Protein AF-A0A5J4YGW3-F1 (afdb_monomer_lite)

Secondary structure (DSSP, 8-state):
--------HHHHHHHHHHHHHHHHHHHHHHTTHHHHHHHHHHHHHHHHH-TT-----SHHHHHHHHHHHHHHHHHHHHSHHHHHHHHHHHHHHHTTSTTTHHHHHHHHHHHHHHHHHHHHHH--HHHHHHHTTSSPPPPPP-

Radius of gyration: 22.14 Å; chains: 1; bounding box: 62×32×59 Å

Sequence (142 aa):
MGEGFLIGSGEVQDMIKVITNNLCSRFAAEQQQEVMAMVDESARMMAAANPGLQAIESDEDKCDTCKLIVTQVATMLRNPETQKEILVYAHEACHVFPGFEDQCEMYVNMYGPLVMGIIQQYLQPDAMCGRLGFCPLPPALP

Foldseek 3Di:
DDDDDDDDPVNVVVVVVVVVVVVVVCCVVPVCPVVVVVVVVVVVVVCVVDVPDDDQPDLVSLLVVQLVVLVVVLVLLPDPVSLVVVLVVQLVVLVVDPPCNVVSNVCSVPCSVVVSVVSSVCSDSQCVCCVVVSHPHPPDDD

Structure (mmCIF, N/CA/C/O backbone):
data_AF-A0A5J4YGW3-F1
#
_entry.id   AF-A0A5J4YGW3-F1
#
loop_
_atom_site.group_PDB
_atom_site.id
_atom_site.type_symbol
_atom_site.label_atom_id
_atom_site.label_alt_id
_atom_site.label_comp_id
_atom_site.label_asym_id
_atom_site.label_entity_id
_atom_site.label_seq_id
_atom_site.pdbx_PDB_ins_code
_atom_site.Cartn_x
_atom_site.Cartn_y
_atom_site.Cartn_z
_atom_site.occupancy
_atom_site.B_iso_or_equiv
_atom_site.auth_seq_id
_atom_site.auth_comp_id
_atom_site.auth_asym_id
_atom_site.auth_atom_id
_atom_site.pdbx_PDB_model_num
ATOM 1 N N . MET A 1 1 ? -47.635 -20.216 -37.138 1.00 35.91 1 MET A N 1
ATOM 2 C CA . MET A 1 1 ? -46.551 -20.956 -36.461 1.00 35.91 1 MET A CA 1
ATOM 3 C C . MET A 1 1 ? -45.539 -19.924 -36.010 1.00 35.91 1 MET A C 1
ATOM 5 O O . MET A 1 1 ? -44.974 -19.251 -36.859 1.00 35.91 1 MET A O 1
ATOM 9 N N . GLY A 1 2 ? -45.424 -19.708 -34.706 1.00 37.59 2 GLY A N 1
ATOM 10 C CA . GLY A 1 2 ? -44.591 -18.661 -34.121 1.00 37.59 2 GLY A CA 1
ATOM 11 C C . GLY A 1 2 ? -44.958 -18.506 -32.654 1.00 37.59 2 GLY A C 1
ATOM 12 O O . GLY A 1 2 ? -45.661 -17.570 -32.294 1.00 37.59 2 GLY A O 1
ATOM 13 N N . GLU A 1 3 ? -44.576 -19.482 -31.835 1.00 40.78 3 GLU A N 1
ATOM 14 C CA . GLU A 1 3 ? -44.727 -19.393 -30.386 1.00 40.78 3 GLU A CA 1
ATOM 15 C C . GLU A 1 3 ? -43.522 -18.624 -29.840 1.00 40.78 3 GLU A C 1
ATOM 17 O O . GLU A 1 3 ? -42.397 -19.120 -29.827 1.00 40.78 3 GLU A O 1
ATOM 22 N N . GLY A 1 4 ? -43.752 -17.364 -29.468 1.00 42.59 4 GLY A N 1
ATOM 23 C CA . GLY A 1 4 ? -42.807 -16.580 -28.685 1.00 42.59 4 GLY A CA 1
ATOM 24 C C . GLY A 1 4 ? -42.807 -17.097 -27.251 1.00 42.59 4 GLY A C 1
ATOM 25 O O . GLY A 1 4 ? -43.816 -17.005 -26.557 1.00 42.59 4 GLY A O 1
ATOM 26 N N . PHE A 1 5 ? -41.682 -17.662 -26.824 1.00 40.69 5 PHE A N 1
ATOM 27 C CA . PHE A 1 5 ? -41.466 -18.113 -25.455 1.00 40.69 5 PHE A CA 1
ATOM 28 C C . PHE A 1 5 ? -41.332 -16.888 -24.536 1.00 40.69 5 PHE A C 1
ATOM 30 O O . PHE A 1 5 ? -40.335 -16.166 -24.582 1.00 40.69 5 PHE A O 1
ATOM 37 N N . LEU A 1 6 ? -42.368 -16.616 -23.739 1.00 43.66 6 LEU A N 1
ATOM 38 C CA . LEU A 1 6 ? -42.341 -15.606 -22.682 1.00 43.66 6 LEU A CA 1
ATOM 39 C C . LEU A 1 6 ? -41.625 -16.202 -21.463 1.00 43.66 6 LEU A C 1
ATOM 41 O O . LEU A 1 6 ? -42.236 -16.934 -20.691 1.00 43.66 6 LEU A O 1
ATOM 45 N N . ILE A 1 7 ? -40.334 -15.895 -21.307 1.00 50.84 7 ILE A N 1
ATOM 46 C CA . ILE A 1 7 ? -39.554 -16.249 -20.111 1.00 50.84 7 ILE A CA 1
ATOM 47 C C . ILE A 1 7 ? -40.102 -15.432 -18.936 1.00 50.84 7 ILE A C 1
ATOM 49 O O . ILE A 1 7 ? -40.128 -14.198 -18.993 1.00 50.84 7 ILE A O 1
ATOM 53 N N . GLY A 1 8 ? -40.569 -16.102 -17.884 1.00 48.66 8 GLY A N 1
ATOM 54 C CA . GLY A 1 8 ? -41.111 -15.434 -16.704 1.00 48.66 8 GLY A CA 1
ATOM 55 C C . GLY A 1 8 ? -40.032 -14.628 -15.975 1.00 48.66 8 GLY A C 1
ATOM 56 O O . GLY A 1 8 ? -38.875 -15.035 -15.897 1.00 48.66 8 GLY A O 1
ATOM 57 N N . SER A 1 9 ? -40.400 -13.493 -15.374 1.00 51.97 9 SER A N 1
ATOM 58 C CA . SER A 1 9 ? -39.487 -12.663 -14.568 1.00 51.97 9 SER A CA 1
ATOM 59 C C . SER A 1 9 ? 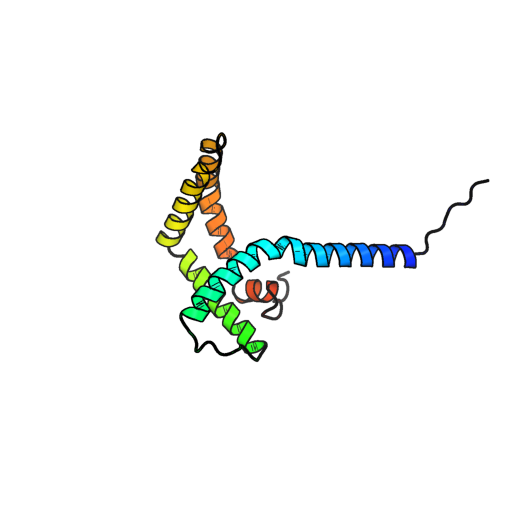-38.800 -13.435 -13.429 1.00 51.97 9 SER A C 1
ATOM 61 O O . SER A 1 9 ? -37.699 -13.064 -13.028 1.00 51.97 9 SER A O 1
ATOM 63 N N . GLY A 1 10 ? -39.404 -14.532 -12.952 1.00 58.62 10 GLY A N 1
ATOM 64 C CA . GLY A 1 10 ? -38.806 -15.459 -11.985 1.00 58.62 10 GLY A CA 1
ATOM 65 C C . GLY A 1 10 ? -37.624 -16.265 -12.539 1.00 58.62 10 GLY A C 1
ATOM 66 O O . GLY A 1 10 ? -36.605 -16.372 -11.868 1.00 58.62 10 GLY A O 1
ATOM 67 N N . GLU A 1 11 ? -37.698 -16.746 -13.783 1.00 53.84 11 GLU A N 1
ATOM 68 C CA . GLU A 1 11 ? -36.603 -17.500 -14.419 1.00 53.84 11 GLU A CA 1
ATOM 69 C C . GLU A 1 11 ? -35.400 -16.594 -14.714 1.00 53.84 11 GLU A C 1
ATOM 71 O O . GLU A 1 11 ? -34.249 -16.993 -14.534 1.00 53.84 11 GLU A O 1
ATOM 76 N N . VAL A 1 12 ? -35.656 -15.337 -15.095 1.00 60.56 12 VAL A N 1
ATOM 77 C CA . VAL A 1 12 ? -34.607 -14.319 -15.273 1.00 60.56 12 VAL A CA 1
ATOM 78 C C . VAL A 1 12 ? -33.946 -13.975 -13.932 1.00 60.56 12 VAL A C 1
ATOM 80 O O . VAL A 1 12 ? -32.724 -13.872 -13.862 1.00 60.56 12 VAL A O 1
ATOM 83 N N . GLN A 1 13 ? -34.724 -13.844 -12.852 1.00 56.84 13 GLN A N 1
ATOM 84 C CA . GLN A 1 13 ? -34.207 -13.592 -11.500 1.00 56.84 13 GLN A CA 1
ATOM 85 C C . GLN A 1 13 ? -33.358 -14.750 -10.969 1.00 56.84 13 GLN A C 1
ATOM 87 O O . GLN A 1 13 ? -32.324 -14.510 -10.348 1.00 56.84 13 GLN A O 1
ATOM 92 N N . ASP A 1 14 ? -33.755 -15.994 -11.217 1.00 73.12 14 ASP A N 1
ATOM 93 C CA . ASP A 1 14 ? -32.990 -17.156 -10.766 1.00 73.12 14 ASP A CA 1
ATOM 94 C C . ASP A 1 14 ? -31.714 -17.348 -11.587 1.00 73.12 14 ASP A C 1
ATOM 96 O O . ASP A 1 14 ? -30.668 -17.667 -11.025 1.00 73.12 14 ASP A O 1
ATOM 100 N N . MET A 1 15 ? -31.739 -17.027 -12.881 1.00 59.78 15 MET A N 1
ATOM 101 C CA . MET A 1 15 ? -30.528 -16.971 -13.698 1.00 59.78 15 MET A CA 1
ATOM 102 C C . MET A 1 15 ? -29.576 -15.868 -13.215 1.00 59.78 15 MET A C 1
ATOM 104 O O . MET A 1 15 ? -28.379 -16.115 -13.086 1.00 59.78 15 MET A O 1
ATOM 108 N N . ILE A 1 16 ? -30.099 -14.688 -12.856 1.00 71.62 16 ILE A N 1
ATOM 109 C CA . ILE A 1 16 ? -29.316 -13.611 -12.232 1.00 71.62 16 ILE A CA 1
ATOM 110 C C . ILE A 1 16 ? -28.714 -14.089 -10.909 1.00 71.62 16 ILE A C 1
ATOM 112 O O . ILE A 1 16 ? -27.519 -13.922 -10.719 1.00 71.62 16 ILE A O 1
ATOM 116 N N . LYS A 1 17 ? -29.475 -14.750 -10.027 1.00 67.56 17 LYS A N 1
ATOM 117 C CA . LYS A 1 17 ? -28.939 -15.310 -8.772 1.00 67.56 17 LYS A CA 1
ATOM 118 C C . LYS A 1 17 ? -27.867 -16.363 -9.016 1.00 67.56 17 LYS A C 1
ATOM 120 O O . LYS A 1 17 ? -26.892 -16.394 -8.281 1.00 67.56 17 LYS A O 1
ATOM 125 N N . VAL A 1 18 ? -28.021 -17.219 -10.023 1.00 70.19 18 VAL A N 1
ATOM 126 C CA . VAL A 1 18 ? -27.019 -18.232 -10.387 1.00 70.19 18 VAL A CA 1
ATOM 127 C C . VAL A 1 18 ? -25.756 -17.575 -10.931 1.00 70.19 18 VAL A C 1
ATOM 129 O O . VAL A 1 18 ? -24.662 -18.006 -10.578 1.00 70.19 18 VAL A O 1
ATOM 132 N N . ILE A 1 19 ? -25.890 -16.526 -11.743 1.00 70.44 19 ILE A N 1
ATOM 133 C CA . ILE A 1 19 ? -24.772 -15.738 -12.267 1.00 70.44 19 ILE A CA 1
ATOM 134 C C . ILE A 1 19 ? -24.088 -14.979 -11.125 1.00 70.44 19 ILE A C 1
ATOM 136 O O . ILE A 1 19 ? -22.875 -15.069 -11.000 1.00 70.44 19 ILE A O 1
ATOM 140 N N . THR A 1 20 ? -24.836 -14.311 -10.245 1.00 71.56 20 THR A N 1
ATOM 141 C CA . THR A 1 20 ? -24.312 -13.597 -9.073 1.00 71.56 20 THR A CA 1
ATOM 142 C C . THR A 1 20 ? -23.675 -14.553 -8.067 1.00 71.56 20 THR A C 1
ATOM 144 O O . THR A 1 20 ? -22.580 -14.265 -7.609 1.00 71.56 20 THR A O 1
ATOM 147 N N . ASN A 1 21 ? -24.280 -15.707 -7.765 1.00 69.75 21 ASN A N 1
ATOM 148 C CA . ASN A 1 21 ? -23.700 -16.706 -6.863 1.00 69.75 21 ASN A CA 1
ATOM 149 C C . ASN A 1 21 ? -22.453 -17.340 -7.467 1.00 69.75 21 ASN A C 1
ATOM 151 O O . ASN A 1 21 ? -21.454 -17.413 -6.768 1.00 69.75 21 ASN A O 1
ATOM 155 N N . ASN A 1 22 ? -22.475 -17.745 -8.745 1.00 66.06 22 ASN A N 1
ATOM 156 C CA . ASN A 1 22 ? -21.293 -18.313 -9.396 1.00 66.06 22 ASN A CA 1
ATOM 157 C C . ASN A 1 22 ? -20.181 -17.283 -9.552 1.00 66.06 22 ASN A C 1
ATOM 159 O O . ASN A 1 22 ? -19.032 -17.636 -9.329 1.00 66.06 22 ASN A O 1
ATOM 163 N N . LEU A 1 23 ? -20.489 -16.033 -9.913 1.00 61.72 23 LEU A N 1
ATOM 164 C CA . LEU A 1 23 ? -19.507 -14.949 -9.969 1.00 61.72 23 LEU A CA 1
ATOM 165 C C . LEU A 1 23 ? -19.000 -14.593 -8.577 1.00 61.72 23 LEU A C 1
ATOM 167 O O . LEU A 1 23 ? -17.823 -14.323 -8.461 1.00 61.72 23 LEU A O 1
ATOM 171 N N . CYS A 1 24 ? -19.822 -14.619 -7.527 1.00 59.25 24 CYS A N 1
ATOM 172 C CA . CYS A 1 24 ? -19.394 -14.324 -6.157 1.00 59.25 24 CYS A CA 1
ATOM 173 C C . CYS A 1 24 ? -18.552 -15.466 -5.574 1.00 59.25 24 CYS A C 1
ATOM 175 O O . CYS A 1 24 ? -17.512 -15.202 -4.984 1.00 59.25 24 CYS A O 1
ATOM 177 N N . SER A 1 25 ? -18.913 -16.729 -5.823 1.00 56.81 25 SER A N 1
ATOM 178 C CA . SER A 1 25 ? -18.089 -17.884 -5.453 1.00 56.81 25 SER A CA 1
ATOM 179 C C . SER A 1 25 ? -16.815 -17.975 -6.289 1.00 56.81 25 SER A C 1
ATOM 181 O O . SER A 1 25 ? -15.787 -18.387 -5.770 1.00 56.81 25 SER A O 1
ATOM 183 N N . ARG A 1 26 ? -16.855 -17.562 -7.564 1.00 54.84 26 ARG A N 1
ATOM 184 C CA . ARG A 1 26 ? -15.672 -17.462 -8.430 1.00 54.84 26 ARG A CA 1
ATOM 185 C C . ARG A 1 26 ? -14.798 -16.268 -8.078 1.00 54.84 26 ARG A C 1
ATOM 187 O O . ARG A 1 26 ? -13.604 -16.444 -8.011 1.00 54.84 26 ARG A O 1
ATOM 194 N N . PHE A 1 27 ? -15.341 -15.104 -7.731 1.00 47.41 27 PHE A N 1
ATOM 195 C CA . PHE A 1 27 ? -14.560 -13.985 -7.190 1.00 47.41 27 PHE A CA 1
ATOM 196 C C . PHE A 1 27 ? -13.956 -14.333 -5.821 1.00 47.41 27 PHE A C 1
ATOM 198 O O . PHE A 1 27 ? -12.798 -14.004 -5.581 1.00 47.41 27 PHE A O 1
ATOM 205 N N . ALA A 1 28 ? -14.690 -15.045 -4.956 1.00 51.88 28 ALA A N 1
ATOM 206 C CA . ALA A 1 28 ? -14.169 -15.570 -3.692 1.00 51.88 28 ALA A CA 1
ATOM 207 C C . ALA A 1 28 ? -13.087 -16.646 -3.904 1.00 51.88 28 ALA A C 1
ATOM 209 O O . ALA A 1 28 ? -12.134 -16.715 -3.136 1.00 51.88 28 ALA A O 1
ATOM 210 N N . ALA A 1 29 ? -13.193 -17.463 -4.956 1.00 53.66 29 ALA A N 1
ATOM 211 C CA . ALA A 1 29 ? -12.201 -18.488 -5.281 1.00 53.66 29 ALA A CA 1
ATOM 212 C C . ALA A 1 29 ? -10.993 -17.949 -6.078 1.00 53.66 29 ALA A C 1
ATOM 214 O O . ALA A 1 29 ? -9.869 -18.365 -5.832 1.00 53.66 29 ALA A O 1
ATOM 215 N N . GLU A 1 30 ? -11.181 -17.006 -7.003 1.00 49.34 30 GLU A N 1
ATOM 216 C CA . GLU A 1 30 ? -10.172 -16.586 -7.992 1.00 49.34 30 GLU A CA 1
ATOM 217 C C . GLU A 1 30 ? -9.405 -15.313 -7.601 1.00 49.34 30 GLU A C 1
ATOM 219 O O . GLU A 1 30 ? -8.306 -15.115 -8.105 1.00 49.34 30 GLU A O 1
ATOM 224 N N . GLN A 1 31 ? -9.899 -14.454 -6.698 1.00 48.59 31 GLN A N 1
ATOM 225 C CA . GLN A 1 31 ? -9.109 -13.306 -6.198 1.00 48.59 31 GLN A CA 1
ATOM 226 C C . GLN A 1 31 ? -8.402 -13.575 -4.862 1.00 48.59 31 GLN A C 1
ATOM 228 O O . GLN A 1 31 ? -7.553 -12.788 -4.451 1.00 48.59 31 GLN A O 1
ATOM 233 N N . GLN A 1 32 ? -8.711 -14.680 -4.178 1.00 43.38 32 GLN A N 1
ATOM 234 C CA . GLN A 1 32 ? -8.125 -14.978 -2.868 1.00 43.38 32 GLN A CA 1
ATOM 235 C C . GLN A 1 32 ? -7.142 -16.147 -2.878 1.00 43.38 32 GLN A C 1
ATOM 237 O O . GLN A 1 32 ? -6.343 -16.232 -1.956 1.00 43.38 32 GLN A O 1
ATOM 242 N N . GLN A 1 33 ? -7.131 -17.033 -3.877 1.00 46.75 33 GLN A N 1
ATOM 243 C CA . GLN A 1 33 ? -6.347 -18.268 -3.761 1.00 46.75 33 GLN A CA 1
ATOM 244 C C . GLN A 1 33 ? -4.822 -18.061 -3.827 1.00 46.75 33 GLN A C 1
ATOM 246 O O . GLN A 1 33 ? -4.104 -18.738 -3.098 1.00 46.75 33 GLN A O 1
ATOM 251 N N . GLU A 1 34 ? -4.315 -17.096 -4.599 1.00 41.69 34 GLU A N 1
ATOM 252 C CA . GLU A 1 34 ? -2.870 -16.796 -4.634 1.00 41.69 34 GLU A CA 1
ATOM 253 C C . GLU A 1 34 ? -2.433 -15.891 -3.470 1.00 41.69 34 GLU A C 1
ATOM 255 O O . GLU A 1 34 ? -1.417 -16.140 -2.822 1.00 41.69 34 GLU A O 1
ATOM 260 N N . VAL A 1 35 ? -3.244 -14.882 -3.135 1.00 50.31 35 VAL A N 1
ATOM 261 C CA . VAL A 1 35 ? -2.966 -13.950 -2.030 1.00 50.31 35 VAL A CA 1
ATOM 262 C C . VAL A 1 35 ? -3.086 -14.648 -0.674 1.00 50.31 35 VAL A C 1
ATOM 264 O O . VAL A 1 35 ? -2.199 -14.503 0.160 1.00 50.31 35 VAL A O 1
ATOM 267 N N . MET A 1 36 ? -4.130 -15.455 -0.450 1.00 53.34 36 MET A N 1
ATOM 268 C CA . MET A 1 36 ? -4.296 -16.203 0.803 1.00 53.34 36 MET A CA 1
ATOM 269 C C . MET A 1 36 ? -3.278 -17.330 0.935 1.00 53.34 36 MET A C 1
ATOM 271 O O . MET A 1 36 ? -2.876 -17.613 2.054 1.00 53.34 36 MET A O 1
ATOM 275 N N . ALA A 1 37 ? -2.804 -17.934 -0.161 1.00 59.84 37 ALA A N 1
ATOM 276 C CA . ALA A 1 37 ? -1.694 -18.887 -0.090 1.00 59.84 37 ALA A CA 1
ATOM 277 C C . ALA A 1 37 ? -0.395 -18.212 0.386 1.00 59.84 37 ALA A C 1
ATOM 279 O O . ALA A 1 37 ? 0.329 -18.767 1.212 1.00 59.84 37 ALA A O 1
ATOM 280 N N . MET A 1 38 ? -0.126 -16.985 -0.073 1.00 44.75 38 MET A N 1
ATOM 281 C CA . MET A 1 38 ? 1.033 -16.203 0.366 1.00 44.75 38 MET A CA 1
ATOM 282 C C . MET A 1 38 ? 0.871 -15.669 1.806 1.00 44.75 38 MET A C 1
ATOM 284 O O . MET A 1 38 ? 1.848 -15.578 2.555 1.00 44.75 38 MET A O 1
ATOM 288 N N . VAL A 1 39 ? -0.364 -15.365 2.226 1.00 55.31 39 VAL A N 1
ATOM 289 C CA . VAL A 1 39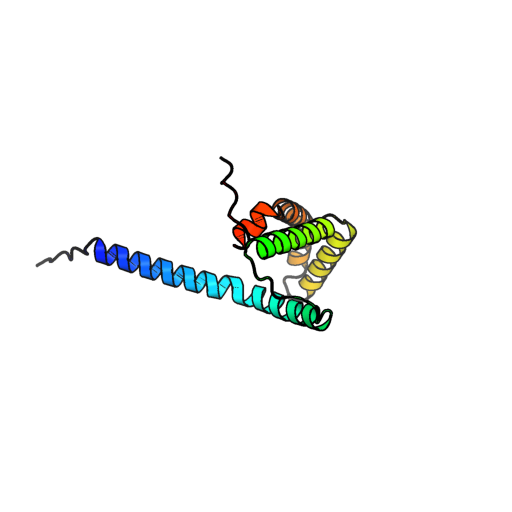 ? -0.698 -14.961 3.606 1.00 55.31 39 VAL A CA 1
ATOM 290 C C . VAL A 1 39 ? -0.691 -16.157 4.575 1.00 55.31 39 VAL A C 1
ATOM 292 O O . VAL A 1 39 ? -0.293 -15.991 5.721 1.00 55.31 39 VAL A O 1
ATOM 295 N N . ASP A 1 40 ? -1.049 -17.368 4.139 1.00 60.84 40 ASP A N 1
ATOM 296 C CA . ASP A 1 40 ? -1.001 -18.601 4.947 1.00 60.84 40 ASP A CA 1
ATOM 297 C C . ASP A 1 40 ? 0.446 -19.021 5.247 1.00 60.84 40 ASP A C 1
ATOM 299 O O . ASP A 1 40 ? 0.785 -19.325 6.391 1.00 60.84 40 ASP A O 1
ATOM 303 N N . GLU A 1 41 ? 1.340 -18.955 4.256 1.00 69.44 41 GLU A N 1
ATOM 304 C CA . GLU A 1 41 ? 2.757 -19.273 4.469 1.00 69.44 41 GLU A CA 1
ATOM 305 C C . GLU A 1 41 ? 3.444 -18.253 5.393 1.00 69.44 41 GLU A C 1
ATOM 307 O O . GLU A 1 41 ? 4.182 -18.622 6.310 1.00 69.44 41 GLU A O 1
ATOM 312 N N . SE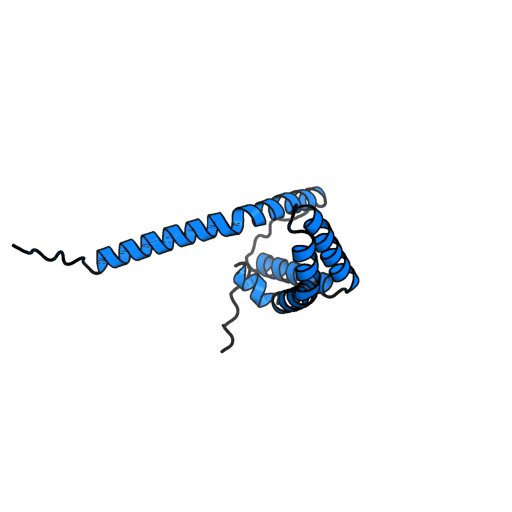R A 1 42 ? 3.140 -16.962 5.233 1.00 62.34 42 SER A N 1
ATOM 313 C CA . SER A 1 42 ? 3.630 -15.928 6.153 1.00 62.34 42 SER A CA 1
ATOM 314 C C . SER A 1 42 ? 3.002 -16.039 7.553 1.00 62.34 42 SER A C 1
ATOM 316 O O . SER A 1 42 ? 3.713 -15.879 8.548 1.00 62.34 42 SER A O 1
ATOM 318 N N . ALA A 1 43 ? 1.726 -16.418 7.671 1.00 66.50 43 ALA A N 1
ATOM 319 C CA . ALA A 1 43 ? 1.074 -16.689 8.955 1.00 66.50 43 ALA A CA 1
ATOM 320 C C . ALA A 1 43 ? 1.690 -17.893 9.685 1.00 66.50 43 ALA A C 1
ATOM 322 O O . ALA A 1 43 ? 1.866 -17.836 10.902 1.00 66.50 43 ALA A O 1
ATOM 323 N N . ARG A 1 44 ? 2.088 -18.957 8.972 1.00 76.62 44 ARG A N 1
ATOM 324 C CA . ARG A 1 44 ? 2.802 -20.108 9.561 1.00 76.62 44 ARG A CA 1
ATOM 325 C C . ARG A 1 44 ? 4.145 -19.710 10.157 1.00 76.62 44 ARG A C 1
ATOM 327 O O . ARG A 1 44 ? 4.466 -20.142 11.264 1.00 76.62 44 ARG A O 1
ATOM 334 N N . MET A 1 45 ? 4.903 -18.858 9.468 1.00 70.06 45 MET A N 1
ATOM 335 C CA . MET A 1 45 ? 6.161 -18.330 10.005 1.00 70.06 45 MET A CA 1
ATOM 336 C C . MET A 1 45 ? 5.926 -17.479 11.261 1.00 70.06 45 MET A C 1
ATOM 338 O O . MET A 1 45 ? 6.644 -17.629 12.250 1.00 70.06 45 MET A O 1
ATOM 342 N N . MET A 1 46 ? 4.890 -16.634 11.267 1.00 68.31 46 MET A N 1
ATOM 343 C CA . MET A 1 46 ? 4.535 -15.815 12.434 1.00 68.31 46 MET A CA 1
ATOM 344 C C . MET A 1 46 ? 4.035 -16.657 13.619 1.00 68.31 46 MET A C 1
ATOM 346 O O . MET A 1 46 ? 4.416 -16.397 14.760 1.00 68.31 46 MET A O 1
ATOM 350 N N . ALA A 1 47 ? 3.240 -17.698 13.364 1.00 66.00 47 ALA A N 1
ATOM 351 C CA . ALA A 1 47 ? 2.742 -18.616 14.388 1.00 66.00 47 ALA A CA 1
ATOM 352 C C . ALA A 1 47 ? 3.871 -19.446 15.019 1.00 66.00 47 ALA A C 1
ATOM 354 O O . ALA A 1 47 ? 3.882 -19.657 16.231 1.00 66.00 47 ALA A O 1
ATOM 355 N N . ALA A 1 48 ? 4.859 -19.867 14.223 1.00 68.81 48 ALA A N 1
ATOM 356 C CA . ALA A 1 48 ? 6.055 -20.537 14.732 1.00 68.81 48 ALA A CA 1
ATOM 357 C C . ALA A 1 48 ? 6.923 -19.605 15.598 1.00 68.81 48 ALA A C 1
ATOM 359 O O . ALA A 1 48 ? 7.556 -20.062 16.550 1.00 68.81 48 ALA A O 1
ATOM 360 N N . ALA A 1 49 ? 6.936 -18.303 15.292 1.00 72.44 49 ALA A N 1
ATOM 361 C CA . ALA A 1 49 ? 7.678 -17.303 16.055 1.00 72.44 49 ALA A CA 1
ATOM 362 C C . ALA A 1 49 ? 6.996 -16.915 17.381 1.00 72.44 49 ALA A C 1
ATOM 364 O O . ALA A 1 49 ? 7.688 -16.536 18.327 1.00 72.44 49 ALA A O 1
ATOM 365 N N . ASN A 1 50 ? 5.663 -17.011 17.473 1.00 61.75 50 ASN A N 1
ATOM 366 C CA . ASN A 1 50 ? 4.915 -16.686 18.688 1.00 61.75 50 ASN A CA 1
ATOM 367 C C . ASN A 1 50 ? 3.799 -17.710 18.990 1.00 61.75 50 ASN A C 1
ATOM 369 O O . ASN A 1 50 ? 2.642 -17.495 18.621 1.00 61.75 50 ASN A O 1
ATOM 373 N N . PRO A 1 51 ? 4.104 -18.785 19.740 1.00 66.25 51 PRO A N 1
ATOM 374 C CA . PRO A 1 51 ? 3.116 -19.789 20.141 1.00 66.25 51 PRO A CA 1
ATOM 375 C C . PRO A 1 51 ? 2.073 -19.272 21.152 1.00 66.25 51 PRO A C 1
ATOM 377 O O . PRO A 1 51 ? 1.154 -20.006 21.504 1.00 66.25 51 PRO A O 1
ATOM 380 N N . GLY A 1 52 ? 2.207 -18.030 21.636 1.00 59.31 52 GLY A N 1
ATOM 381 C CA . GLY A 1 52 ? 1.258 -17.371 22.535 1.00 59.31 52 GLY A CA 1
ATOM 382 C C . GLY A 1 52 ? 0.165 -16.564 21.831 1.00 59.31 52 GLY A C 1
ATOM 383 O O . GLY A 1 52 ? -0.564 -15.844 22.512 1.00 59.31 52 GLY A O 1
ATOM 384 N N . LEU A 1 53 ? 0.057 -16.634 20.497 1.00 58.66 53 LEU A N 1
ATOM 385 C CA . LEU A 1 53 ? -0.991 -15.938 19.750 1.00 58.66 53 LEU A CA 1
ATOM 386 C C . LEU A 1 53 ? -2.362 -16.522 20.132 1.00 58.66 53 LEU A C 1
ATOM 388 O O . LEU A 1 53 ? -2.721 -17.627 19.727 1.00 58.66 53 LEU A O 1
ATOM 392 N N . GLN A 1 54 ? -3.105 -15.803 20.971 1.00 61.75 54 GLN A N 1
ATOM 393 C CA . GLN A 1 54 ? -4.450 -16.201 21.372 1.00 61.75 54 GLN A CA 1
ATOM 394 C C . GLN A 1 54 ? -5.404 -16.057 20.183 1.00 61.75 54 GLN A C 1
ATOM 396 O O . GLN A 1 54 ? -5.239 -15.167 19.346 1.00 61.75 54 GLN A O 1
ATOM 401 N N . ALA A 1 55 ? -6.391 -16.951 20.099 1.00 61.03 55 ALA A N 1
ATOM 402 C CA . ALA A 1 55 ? -7.461 -16.814 19.124 1.00 61.03 55 ALA A CA 1
ATOM 403 C C . ALA A 1 55 ? -8.151 -15.463 19.341 1.00 61.03 55 ALA A C 1
ATOM 405 O O . ALA A 1 55 ? -8.442 -15.079 20.470 1.00 61.03 55 ALA A O 1
ATOM 406 N N . ILE A 1 56 ? -8.385 -14.730 18.258 1.00 62.44 56 ILE A N 1
ATOM 407 C CA . ILE A 1 56 ? -9.117 -13.471 18.320 1.00 62.44 56 ILE A CA 1
ATOM 408 C C . ILE A 1 56 ? -10.603 -13.828 18.440 1.00 62.44 56 ILE A C 1
ATOM 410 O O . ILE A 1 56 ? -11.236 -14.220 17.456 1.00 62.44 56 ILE A O 1
ATOM 414 N N . GLU A 1 57 ? -11.128 -13.793 19.663 1.00 65.94 57 GLU A N 1
ATOM 415 C CA . GLU A 1 57 ? -12.427 -14.389 19.999 1.00 65.94 57 GLU A CA 1
ATOM 416 C C . GLU A 1 57 ? -13.625 -13.466 19.715 1.00 65.94 57 GLU A C 1
ATOM 418 O O . GLU A 1 57 ? -14.720 -13.978 19.474 1.00 65.94 57 GLU A O 1
ATOM 423 N N . SER A 1 58 ? -13.442 -12.139 19.652 1.00 77.94 58 SER A N 1
ATOM 424 C CA . SER A 1 58 ? -14.519 -11.181 19.349 1.00 77.94 58 SER A CA 1
ATOM 425 C C . SER A 1 58 ? -14.311 -10.418 18.034 1.00 77.94 58 SER A C 1
ATOM 427 O O . SER A 1 58 ? -13.192 -10.262 17.545 1.00 77.94 58 SER A O 1
ATOM 429 N N . ASP A 1 59 ? -15.406 -9.937 17.437 1.00 74.19 59 ASP A N 1
ATOM 430 C CA . ASP A 1 59 ? -15.345 -9.119 16.217 1.00 74.19 59 ASP A CA 1
ATOM 431 C C . ASP A 1 59 ? -14.718 -7.736 16.472 1.00 74.19 59 ASP A C 1
ATOM 433 O O . ASP A 1 59 ? -14.085 -7.177 15.578 1.00 74.19 59 ASP A O 1
ATOM 437 N N . GLU A 1 60 ? -14.820 -7.217 17.699 1.00 79.06 60 GLU A N 1
ATOM 438 C CA . GLU A 1 60 ? -14.138 -5.990 18.130 1.00 79.06 60 GLU A CA 1
ATOM 439 C C . GLU A 1 60 ? -12.617 -6.201 18.160 1.00 79.06 60 GLU A C 1
ATOM 441 O O . GLU A 1 60 ? -11.877 -5.448 17.525 1.00 79.06 60 GLU A O 1
ATOM 446 N N . ASP A 1 61 ? -12.158 -7.313 18.743 1.00 86.12 61 ASP A N 1
ATOM 447 C CA . ASP A 1 61 ? -10.732 -7.655 18.787 1.00 86.12 61 ASP A CA 1
ATOM 448 C C . ASP A 1 61 ? -10.155 -7.903 17.380 1.00 86.12 61 ASP A C 1
ATOM 450 O O . ASP A 1 61 ? -9.002 -7.559 17.099 1.00 86.12 61 ASP A O 1
ATOM 454 N N . LYS A 1 62 ? -10.947 -8.470 16.455 1.00 86.88 62 LYS A N 1
ATOM 455 C CA . LYS A 1 62 ? -10.546 -8.659 15.043 1.00 86.88 62 LYS A CA 1
ATOM 456 C C . LYS A 1 62 ? -10.424 -7.332 14.314 1.00 86.88 62 LYS A C 1
ATOM 458 O O . LYS A 1 62 ? -9.472 -7.143 13.552 1.00 86.88 62 LYS A O 1
ATOM 463 N N . CYS A 1 63 ? -11.367 -6.426 14.547 1.00 91.94 63 CYS A N 1
ATOM 464 C CA . CYS A 1 63 ? -11.350 -5.096 13.964 1.00 91.94 63 CYS A CA 1
ATOM 465 C C . CYS A 1 63 ? -10.112 -4.316 14.422 1.00 91.94 63 CYS A C 1
ATOM 467 O O . CYS A 1 63 ? -9.350 -3.821 13.587 1.00 91.94 63 CYS A O 1
ATOM 469 N N . ASP A 1 64 ? -9.856 -4.276 15.727 1.00 93.62 64 ASP A N 1
ATOM 470 C CA . ASP A 1 64 ? -8.719 -3.552 16.297 1.00 93.62 64 ASP A CA 1
ATOM 471 C C . ASP A 1 64 ? -7.380 -4.157 15.877 1.00 93.62 64 ASP A C 1
ATOM 473 O O . ASP A 1 64 ? -6.463 -3.430 15.481 1.00 93.62 64 ASP A O 1
ATOM 477 N N . THR A 1 65 ? -7.284 -5.488 15.854 1.00 91.88 65 THR A N 1
ATOM 478 C CA . THR A 1 65 ? -6.089 -6.179 15.355 1.00 91.88 65 THR A CA 1
ATOM 479 C C . THR A 1 65 ? -5.838 -5.855 13.883 1.00 91.88 65 THR A C 1
ATOM 481 O O . THR A 1 65 ? -4.710 -5.527 13.508 1.00 91.88 65 THR A O 1
ATOM 484 N N . CYS A 1 66 ? -6.876 -5.876 13.040 1.00 94.06 66 CYS A N 1
ATOM 485 C CA . CYS A 1 66 ? -6.740 -5.474 11.643 1.00 94.06 66 CYS A CA 1
ATOM 486 C C . CYS A 1 66 ? -6.241 -4.028 11.528 1.00 94.06 66 CYS A C 1
ATOM 488 O O . CYS A 1 66 ? -5.288 -3.760 10.791 1.00 94.06 66 CYS A O 1
ATOM 490 N N . LYS A 1 67 ? -6.842 -3.092 12.275 1.00 95.19 67 LYS A N 1
ATOM 491 C CA . LYS A 1 67 ? -6.455 -1.674 12.231 1.00 95.19 67 LYS A CA 1
ATOM 492 C C . LYS A 1 67 ? -5.010 -1.469 12.658 1.00 95.19 67 LYS A C 1
ATOM 494 O O . LYS A 1 67 ? -4.306 -0.670 12.035 1.00 95.19 67 LYS A O 1
ATOM 499 N N . LEU A 1 68 ? -4.557 -2.196 13.677 1.00 95.12 68 LEU A N 1
ATOM 500 C CA . LEU A 1 68 ? -3.170 -2.173 14.125 1.00 95.12 68 LEU A CA 1
ATOM 501 C C . LEU A 1 68 ? -2.224 -2.634 13.009 1.00 95.12 68 LEU A C 1
ATOM 503 O O . LEU A 1 68 ? -1.265 -1.929 12.693 1.00 95.12 68 LEU A O 1
ATOM 507 N N . ILE A 1 69 ? -2.527 -3.764 12.364 1.00 93.75 69 ILE A N 1
ATOM 508 C CA . ILE A 1 69 ? -1.728 -4.297 11.250 1.00 93.75 69 ILE A CA 1
ATOM 509 C C . ILE A 1 69 ? -1.692 -3.302 10.085 1.00 93.75 69 ILE A C 1
ATOM 511 O O . ILE A 1 69 ? -0.609 -2.955 9.615 1.00 93.75 69 ILE A O 1
ATOM 515 N N . VAL A 1 70 ? -2.845 -2.787 9.645 1.00 95.19 70 VAL A N 1
ATOM 516 C CA . VAL A 1 70 ? -2.917 -1.814 8.539 1.00 95.19 70 VAL A CA 1
ATOM 517 C C . VAL A 1 70 ? -2.131 -0.547 8.873 1.00 95.19 70 VAL A C 1
ATOM 519 O O . VAL A 1 70 ? -1.403 -0.037 8.023 1.00 95.19 70 VAL A O 1
ATOM 522 N N . THR A 1 71 ? -2.210 -0.064 10.115 1.00 95.50 71 THR A N 1
ATOM 523 C CA . THR A 1 71 ? -1.436 1.099 10.578 1.00 95.50 71 THR A CA 1
ATOM 524 C C . THR A 1 71 ? 0.064 0.832 10.521 1.00 95.50 71 THR A C 1
ATOM 526 O O . THR A 1 71 ? 0.832 1.692 10.076 1.00 95.50 71 THR A O 1
ATOM 529 N N . GLN A 1 72 ? 0.492 -0.361 10.934 1.00 95.06 72 GLN A N 1
ATOM 530 C CA . GLN A 1 72 ? 1.897 -0.746 10.901 1.00 95.06 72 GLN A CA 1
ATOM 531 C C . GLN A 1 72 ? 2.414 -0.829 9.462 1.00 95.06 72 GLN A C 1
ATOM 533 O O . GLN A 1 72 ? 3.447 -0.235 9.150 1.00 95.06 72 GLN A O 1
ATOM 538 N N . VAL A 1 73 ? 1.664 -1.477 8.568 1.00 93.75 73 VAL A N 1
ATOM 539 C CA . VAL A 1 73 ? 1.995 -1.569 7.137 1.00 93.75 73 VAL A CA 1
ATOM 540 C C . VAL A 1 73 ? 2.046 -0.178 6.499 1.00 93.75 73 VAL A C 1
ATOM 542 O O . VAL A 1 73 ? 3.010 0.147 5.806 1.00 93.75 73 VAL A O 1
ATOM 545 N N . ALA A 1 74 ? 1.069 0.688 6.781 1.00 93.62 74 ALA A N 1
ATOM 546 C CA . ALA A 1 74 ? 1.058 2.065 6.287 1.00 93.62 74 ALA A CA 1
ATOM 547 C C . ALA A 1 74 ? 2.274 2.866 6.779 1.00 93.62 74 ALA A C 1
ATOM 549 O O . ALA A 1 74 ? 2.835 3.668 6.035 1.00 93.62 74 ALA A O 1
ATOM 550 N N . THR A 1 75 ? 2.697 2.647 8.025 1.00 94.44 75 THR A N 1
ATOM 551 C CA . THR A 1 75 ? 3.876 3.304 8.605 1.00 94.44 75 THR A CA 1
ATOM 552 C C . THR A 1 75 ? 5.164 2.821 7.946 1.00 94.44 75 THR A C 1
ATOM 554 O O . THR A 1 75 ? 6.000 3.648 7.584 1.00 94.44 75 THR A O 1
ATOM 557 N N . MET A 1 76 ? 5.304 1.512 7.722 1.00 93.38 76 MET A N 1
ATOM 558 C CA . MET A 1 76 ? 6.443 0.940 6.997 1.00 93.38 76 MET A CA 1
ATOM 559 C C . MET A 1 76 ? 6.528 1.499 5.575 1.00 93.38 76 MET A C 1
ATOM 561 O O . MET A 1 76 ? 7.577 1.979 5.165 1.00 93.38 76 MET A O 1
ATOM 565 N N . LEU A 1 77 ? 5.410 1.542 4.848 1.00 93.75 77 LEU A N 1
ATOM 566 C CA . LEU A 1 77 ? 5.384 2.044 3.472 1.00 93.75 77 LEU A CA 1
ATOM 567 C C . LEU A 1 77 ? 5.620 3.552 3.353 1.00 93.75 77 LEU A C 1
ATOM 569 O O . LEU A 1 77 ? 5.955 4.021 2.269 1.00 93.75 77 LEU A O 1
ATOM 573 N N . ARG A 1 78 ? 5.483 4.330 4.433 1.00 92.25 78 ARG A N 1
ATOM 574 C CA . ARG A 1 78 ? 5.892 5.747 4.463 1.00 92.25 78 ARG A CA 1
ATOM 575 C C . ARG A 1 78 ? 7.403 5.929 4.592 1.00 92.25 78 ARG A C 1
ATOM 577 O O . ARG A 1 78 ? 7.888 7.014 4.283 1.00 92.25 78 ARG A O 1
ATOM 584 N N . ASN A 1 79 ? 8.139 4.907 5.027 1.00 94.38 79 ASN A N 1
ATOM 585 C CA . ASN A 1 79 ? 9.593 4.961 5.105 1.00 94.38 79 ASN A CA 1
ATOM 586 C C . ASN A 1 79 ? 10.197 4.957 3.682 1.00 94.38 79 ASN A C 1
ATOM 588 O O . ASN A 1 79 ? 9.963 4.003 2.933 1.00 94.38 79 ASN A O 1
ATOM 592 N N . PRO A 1 80 ? 10.982 5.982 3.297 1.00 94.00 80 PRO A N 1
ATOM 593 C CA . PRO A 1 80 ? 11.624 6.036 1.984 1.00 94.00 80 PRO A CA 1
ATOM 594 C C . PRO A 1 80 ? 12.552 4.850 1.696 1.00 94.00 80 PRO A C 1
ATOM 596 O O . PRO A 1 80 ? 12.632 4.417 0.549 1.00 94.00 80 PRO A O 1
ATOM 599 N N . GLU A 1 81 ? 13.218 4.297 2.715 1.00 95.56 81 GLU A N 1
ATOM 600 C CA . GLU A 1 81 ? 14.086 3.125 2.535 1.00 95.56 81 GLU A CA 1
ATOM 601 C C . GLU A 1 81 ? 13.265 1.879 2.187 1.00 95.56 81 GLU A C 1
ATOM 603 O O . GLU A 1 81 ? 13.594 1.176 1.239 1.00 95.56 81 GLU A O 1
ATOM 608 N N . THR A 1 82 ? 12.127 1.661 2.854 1.00 94.50 82 THR A N 1
ATOM 609 C CA . THR A 1 82 ? 11.220 0.550 2.523 1.00 94.50 82 THR A CA 1
ATOM 610 C C . THR A 1 82 ? 10.656 0.685 1.108 1.00 94.50 82 THR A C 1
ATOM 612 O O . THR A 1 82 ? 10.601 -0.294 0.370 1.00 94.50 82 THR A O 1
ATOM 615 N N . GLN A 1 83 ? 10.271 1.893 0.681 1.00 94.00 83 GLN A N 1
ATOM 616 C CA . GLN A 1 83 ? 9.820 2.115 -0.701 1.00 94.00 83 GLN A CA 1
ATOM 617 C C . GLN A 1 83 ? 10.921 1.792 -1.711 1.00 94.00 83 GLN A C 1
ATOM 619 O O . GLN A 1 83 ? 10.659 1.156 -2.731 1.00 94.00 83 GLN A O 1
ATOM 624 N N . LYS A 1 84 ? 12.155 2.209 -1.420 1.00 94.75 84 LYS A N 1
ATOM 625 C CA . LYS A 1 84 ? 13.317 1.923 -2.258 1.00 94.75 84 LYS A CA 1
ATOM 626 C C . LYS A 1 84 ? 13.584 0.423 -2.351 1.00 94.75 84 LYS A C 1
ATOM 628 O O . LYS A 1 84 ? 13.775 -0.065 -3.457 1.00 94.75 84 LYS A O 1
ATOM 633 N N . GLU A 1 85 ? 13.559 -0.300 -1.235 1.00 96.06 85 GLU A N 1
ATOM 634 C CA . GLU A 1 85 ? 13.721 -1.760 -1.216 1.00 96.06 85 GLU A CA 1
ATOM 635 C C . GLU A 1 85 ? 12.663 -2.459 -2.079 1.00 96.06 85 GLU A C 1
ATOM 637 O O . GLU A 1 85 ? 13.003 -3.329 -2.879 1.00 96.06 85 GLU A O 1
ATOM 642 N N . ILE A 1 86 ? 11.398 -2.031 -2.001 1.00 94.94 86 ILE A N 1
ATOM 643 C CA . ILE A 1 86 ? 10.333 -2.600 -2.838 1.00 94.94 86 ILE A CA 1
ATOM 644 C C . ILE A 1 86 ? 10.570 -2.306 -4.325 1.00 94.94 86 ILE A C 1
ATOM 646 O O . ILE A 1 86 ? 10.366 -3.185 -5.160 1.00 94.94 86 ILE A O 1
ATOM 650 N N . LEU A 1 87 ? 11.005 -1.093 -4.678 1.00 95.12 87 LEU A N 1
ATOM 651 C CA . LEU A 1 87 ? 11.306 -0.752 -6.072 1.00 95.12 87 LEU A CA 1
ATOM 652 C C . LEU A 1 87 ? 12.511 -1.534 -6.602 1.00 95.12 87 LEU A C 1
ATOM 654 O O . LEU A 1 87 ? 12.464 -2.000 -7.735 1.00 95.12 87 LEU A O 1
ATOM 658 N N . VAL A 1 88 ? 13.550 -1.738 -5.789 1.00 95.88 88 VAL A N 1
ATOM 659 C CA . VAL A 1 88 ? 14.688 -2.602 -6.145 1.00 95.88 88 VAL A CA 1
ATOM 660 C C . VAL A 1 88 ? 14.207 -4.021 -6.424 1.00 95.88 88 VAL A C 1
ATOM 662 O O . VAL A 1 88 ? 14.527 -4.569 -7.473 1.00 95.88 88 VAL A O 1
ATOM 665 N N . TYR A 1 89 ? 13.365 -4.579 -5.554 1.00 95.25 89 TYR A N 1
ATOM 666 C CA . TYR A 1 89 ? 12.794 -5.906 -5.778 1.00 95.25 89 TYR A CA 1
ATOM 667 C C . TYR A 1 89 ? 11.943 -5.970 -7.059 1.00 95.25 89 TYR A C 1
ATOM 669 O O . TYR A 1 89 ? 12.005 -6.944 -7.807 1.00 95.25 89 TYR A O 1
ATOM 677 N N . ALA A 1 90 ? 11.178 -4.916 -7.358 1.00 95.06 90 ALA A N 1
ATOM 678 C CA . ALA A 1 90 ? 10.412 -4.822 -8.599 1.00 95.06 90 ALA A CA 1
ATOM 679 C C . ALA A 1 90 ? 11.313 -4.765 -9.847 1.00 95.06 90 ALA A C 1
ATOM 681 O O . ALA A 1 90 ? 10.972 -5.368 -10.862 1.00 95.06 90 ALA A O 1
ATOM 682 N N . HIS A 1 91 ? 12.466 -4.093 -9.770 1.00 95.38 91 HIS A N 1
ATOM 683 C CA . HIS A 1 91 ? 13.476 -4.119 -10.830 1.00 95.38 91 HIS A CA 1
ATOM 684 C C . HIS A 1 91 ? 14.086 -5.511 -10.997 1.00 95.38 91 HIS A C 1
ATOM 686 O O . HIS A 1 91 ? 14.150 -6.014 -12.113 1.00 95.38 91 HIS A O 1
ATOM 692 N N . GLU A 1 92 ? 14.457 -6.176 -9.903 1.00 94.12 92 GLU A N 1
ATOM 693 C CA . GLU A 1 92 ? 15.005 -7.536 -9.961 1.00 94.12 92 GLU A CA 1
ATOM 694 C C . GLU A 1 92 ? 14.016 -8.526 -10.593 1.00 94.12 92 GLU A C 1
ATOM 696 O O . GLU A 1 92 ? 14.404 -9.391 -11.381 1.00 94.12 92 GLU A O 1
ATOM 701 N N . ALA A 1 93 ? 12.720 -8.362 -10.312 1.00 93.88 93 ALA A N 1
ATOM 702 C CA . ALA A 1 93 ? 11.664 -9.162 -10.918 1.00 93.88 93 ALA A CA 1
ATOM 703 C C . ALA A 1 93 ? 11.549 -8.962 -12.442 1.00 93.88 93 ALA A C 1
ATOM 705 O O . ALA A 1 93 ? 11.107 -9.880 -13.135 1.00 93.88 93 ALA A O 1
ATOM 706 N N . CYS A 1 94 ? 11.976 -7.819 -12.994 1.00 94.75 94 CYS A N 1
ATOM 707 C CA . CYS A 1 94 ? 11.962 -7.589 -14.441 1.00 94.75 94 CYS A CA 1
ATOM 708 C C . CYS A 1 94 ? 12.884 -8.553 -15.202 1.00 94.75 94 CYS A C 1
ATOM 710 O O . CYS A 1 94 ? 12.528 -8.983 -16.302 1.00 94.75 94 CYS A O 1
ATOM 712 N N . HIS A 1 95 ? 13.997 -8.983 -14.598 1.00 92.25 95 HIS A N 1
ATOM 713 C CA . HIS A 1 95 ? 14.937 -9.938 -15.205 1.00 92.25 95 HIS A CA 1
ATOM 714 C C . HIS A 1 95 ? 14.360 -11.358 -15.351 1.00 92.25 95 HIS A C 1
ATOM 716 O O . HIS A 1 95 ? 14.934 -12.204 -16.037 1.00 92.25 95 HIS A O 1
ATOM 722 N N . VAL A 1 96 ? 13.211 -11.641 -14.727 1.00 92.94 96 VAL A N 1
ATOM 723 C CA . VAL A 1 96 ? 12.507 -12.927 -14.855 1.00 92.94 96 VAL A CA 1
ATOM 724 C C . VAL A 1 9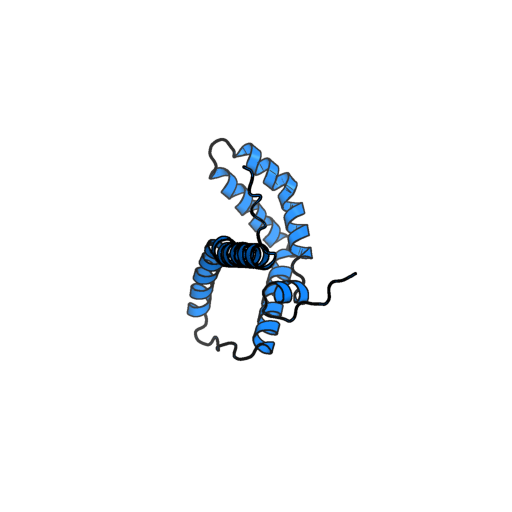6 ? 11.749 -13.025 -16.189 1.00 92.94 96 VAL A C 1
ATOM 726 O O . VAL A 1 96 ? 11.407 -14.128 -16.618 1.00 92.94 96 VAL A O 1
ATOM 729 N N . PHE A 1 97 ? 11.506 -11.903 -16.878 1.00 83.50 97 PHE A N 1
ATOM 730 C CA . PHE A 1 97 ? 10.698 -11.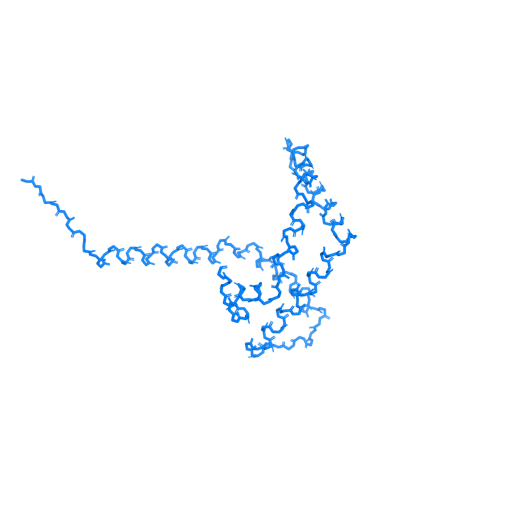840 -18.099 1.00 83.50 97 PHE A CA 1
ATOM 731 C C . PHE A 1 97 ? 11.565 -11.677 -19.366 1.00 83.50 97 PHE A C 1
ATOM 733 O O . PHE A 1 97 ? 11.831 -10.550 -19.801 1.00 83.50 97 PHE A O 1
ATOM 740 N N . PRO A 1 98 ? 11.988 -12.778 -20.023 1.00 86.44 98 PRO A N 1
ATOM 741 C CA . PRO A 1 98 ? 12.834 -12.703 -21.211 1.00 86.44 98 PRO A CA 1
ATOM 742 C C . PRO A 1 98 ? 12.125 -11.978 -22.363 1.00 86.44 98 PRO A C 1
ATOM 744 O O . PRO A 1 98 ? 11.016 -12.337 -22.757 1.00 86.44 98 PRO A O 1
ATOM 747 N N . GLY A 1 99 ? 12.792 -10.967 -22.924 1.00 92.81 99 GLY A N 1
ATOM 748 C CA . GLY A 1 99 ? 12.278 -10.153 -24.032 1.00 92.81 99 GLY A CA 1
ATOM 749 C C . GLY A 1 99 ? 11.368 -8.988 -23.625 1.00 92.81 99 GLY A C 1
ATOM 750 O O . GLY A 1 99 ? 10.928 -8.256 -24.508 1.00 92.81 99 GLY A O 1
ATOM 751 N N . PHE A 1 100 ? 11.104 -8.799 -22.327 1.00 93.25 100 PHE A N 1
ATOM 752 C CA . PHE A 1 100 ? 10.276 -7.705 -21.796 1.00 93.25 100 PHE A CA 1
ATOM 753 C C . PHE A 1 100 ? 10.986 -6.863 -20.720 1.00 93.25 100 PHE A C 1
ATOM 755 O O . PHE A 1 100 ? 10.422 -5.903 -20.206 1.00 93.25 100 PHE A O 1
ATOM 762 N N . GLU A 1 101 ? 12.229 -7.205 -20.392 1.00 94.88 101 GLU A N 1
ATOM 763 C CA . GLU A 1 101 ? 13.040 -6.597 -19.333 1.00 94.88 101 GLU A CA 1
ATOM 764 C C . GLU A 1 101 ? 13.075 -5.061 -19.406 1.00 94.88 101 GLU A C 1
ATOM 766 O O . GLU A 1 101 ? 12.581 -4.401 -18.494 1.00 94.88 101 GLU A O 1
ATOM 771 N N . ASP A 1 102 ? 13.513 -4.491 -20.535 1.00 95.44 102 ASP A N 1
ATOM 772 C CA . ASP A 1 102 ? 13.611 -3.033 -20.722 1.00 95.44 102 ASP A CA 1
ATOM 773 C C . ASP A 1 102 ? 12.261 -2.314 -20.536 1.00 95.44 102 ASP A C 1
ATOM 775 O O . ASP A 1 102 ? 12.174 -1.210 -19.991 1.00 95.44 102 ASP A O 1
ATOM 779 N N . GLN A 1 103 ? 11.175 -2.934 -21.006 1.00 96.75 103 GLN A N 1
ATOM 780 C CA . GLN A 1 103 ? 9.824 -2.374 -20.915 1.00 96.75 103 GLN A CA 1
ATOM 781 C C . GLN A 1 103 ? 9.286 -2.471 -19.487 1.00 96.75 103 GLN A C 1
ATOM 783 O O . GLN A 1 103 ? 8.656 -1.527 -19.005 1.00 96.75 103 GLN A O 1
ATOM 788 N N . CYS A 1 104 ? 9.578 -3.572 -18.795 1.00 97.19 104 CYS A N 1
ATOM 789 C CA . CYS A 1 104 ? 9.287 -3.739 -17.379 1.00 97.19 104 CYS A CA 1
ATOM 790 C C . CYS A 1 104 ? 10.018 -2.687 -16.542 1.00 97.19 104 CYS A C 1
ATOM 792 O O . CYS A 1 104 ? 9.368 -1.968 -15.783 1.00 97.19 104 CYS A O 1
ATOM 794 N N . GLU A 1 105 ? 11.329 -2.513 -16.728 1.00 96.31 105 GLU A N 1
ATOM 795 C CA . GLU A 1 105 ? 12.111 -1.516 -15.988 1.00 96.31 105 GLU A CA 1
ATOM 796 C C . GLU A 1 105 ? 11.595 -0.094 -16.228 1.00 96.31 105 GLU A C 1
ATOM 798 O O . GLU A 1 105 ? 11.466 0.697 -15.288 1.00 96.31 105 GLU A O 1
ATOM 803 N N . MET A 1 106 ? 11.241 0.237 -17.474 1.00 96.56 106 MET A N 1
ATOM 804 C CA . MET A 1 106 ? 10.608 1.514 -17.806 1.00 96.56 106 MET A CA 1
ATOM 805 C C . MET A 1 106 ? 9.298 1.711 -17.027 1.00 96.56 106 MET A C 1
ATOM 807 O O . MET A 1 106 ? 9.057 2.800 -16.498 1.00 96.56 106 MET A O 1
ATOM 811 N N . TYR A 1 107 ? 8.455 0.681 -16.929 1.00 95.56 107 TYR A N 1
ATOM 812 C CA . TYR A 1 107 ? 7.209 0.755 -16.169 1.00 95.56 107 TYR A CA 1
ATOM 813 C C . TYR A 1 107 ? 7.434 0.860 -14.664 1.00 95.56 107 TYR A C 1
ATOM 815 O O . TYR A 1 107 ? 6.755 1.665 -14.026 1.00 95.56 107 TYR A O 1
ATOM 823 N N . VAL A 1 108 ? 8.393 0.128 -14.095 1.00 96.50 108 VAL A N 1
ATOM 824 C CA . VAL A 1 108 ? 8.745 0.251 -12.672 1.00 96.50 108 VAL A CA 1
ATOM 825 C C . VAL A 1 108 ? 9.211 1.676 -12.364 1.00 96.50 108 VAL A C 1
ATOM 827 O O . VAL A 1 108 ? 8.726 2.285 -11.413 1.00 96.50 108 VAL A O 1
ATOM 830 N N . ASN A 1 109 ? 10.052 2.263 -13.217 1.00 95.94 109 ASN A N 1
ATOM 831 C CA . ASN A 1 109 ? 10.515 3.643 -13.054 1.00 95.94 109 ASN A CA 1
ATOM 832 C C . ASN A 1 109 ? 9.379 4.673 -13.164 1.00 95.94 109 ASN A C 1
ATOM 834 O O . ASN A 1 109 ? 9.316 5.624 -12.384 1.00 95.94 109 ASN A O 1
ATOM 838 N N . MET A 1 110 ? 8.482 4.503 -14.139 1.00 96.00 110 MET A N 1
ATOM 839 C CA . MET A 1 110 ? 7.414 5.467 -14.417 1.00 96.00 110 MET A CA 1
ATOM 840 C C . MET A 1 110 ? 6.264 5.372 -13.410 1.00 96.00 110 MET A C 1
ATOM 842 O O . MET A 1 110 ? 5.739 6.393 -12.963 1.00 96.00 110 MET A O 1
ATOM 846 N N . TYR A 1 111 ? 5.857 4.152 -13.067 1.00 96.06 111 TYR A N 1
ATOM 847 C CA . TYR A 1 111 ? 4.652 3.896 -12.285 1.00 96.06 111 TYR A CA 1
ATOM 848 C C . TYR A 1 111 ? 4.938 3.495 -10.844 1.00 96.06 111 TYR A C 1
ATOM 850 O O . TYR A 1 111 ? 4.069 3.697 -10.003 1.00 96.06 111 TYR A O 1
ATOM 858 N N . GLY A 1 112 ? 6.131 2.995 -10.519 1.00 94.38 112 GLY A N 1
ATOM 859 C CA . GLY A 1 112 ? 6.491 2.568 -9.165 1.00 94.38 112 GLY A CA 1
ATOM 860 C C . GLY A 1 112 ? 6.215 3.636 -8.099 1.00 94.38 112 GLY A C 1
ATOM 861 O O . GLY A 1 112 ? 5.430 3.376 -7.184 1.00 94.38 112 GLY A O 1
ATOM 862 N N . PRO A 1 113 ? 6.752 4.866 -8.227 1.00 92.38 113 PRO A N 1
ATOM 863 C CA . PRO A 1 113 ? 6.482 5.943 -7.270 1.00 92.38 113 PRO A CA 1
ATOM 864 C C . PRO A 1 113 ? 4.997 6.324 -7.179 1.00 92.38 113 PRO A C 1
ATOM 866 O O . PRO A 1 113 ? 4.484 6.594 -6.091 1.00 92.38 113 PRO A O 1
ATOM 869 N N . LEU A 1 114 ? 4.285 6.314 -8.311 1.00 94.00 114 LEU A N 1
ATOM 870 C CA . LEU A 1 114 ? 2.850 6.601 -8.356 1.00 94.00 114 LEU A CA 1
ATOM 871 C C . LEU A 1 114 ? 2.048 5.530 -7.604 1.00 94.00 114 LEU A C 1
ATOM 873 O O . LEU A 1 114 ? 1.192 5.862 -6.785 1.00 94.00 114 LEU A O 1
ATOM 877 N N . VAL A 1 115 ? 2.349 4.255 -7.848 1.00 92.88 115 VAL A N 1
ATOM 878 C CA . VAL A 1 115 ? 1.720 3.108 -7.185 1.00 92.88 115 VAL A CA 1
ATOM 879 C C . VAL A 1 115 ? 1.976 3.154 -5.679 1.00 92.88 115 VAL A C 1
ATOM 881 O O . VAL A 1 115 ? 1.029 2.984 -4.913 1.00 92.88 115 VAL A O 1
ATOM 884 N N . MET A 1 116 ? 3.196 3.482 -5.237 1.00 92.31 116 MET A N 1
ATOM 885 C CA . MET A 1 116 ? 3.496 3.670 -3.809 1.00 92.31 116 MET A CA 1
ATOM 886 C C . MET A 1 116 ? 2.621 4.755 -3.176 1.00 92.31 116 MET A C 1
ATOM 888 O O . MET A 1 116 ? 2.044 4.542 -2.106 1.00 92.31 116 MET A O 1
ATOM 892 N N . GLY A 1 117 ? 2.461 5.892 -3.857 1.00 91.12 117 GLY A N 1
ATOM 893 C CA . GLY A 1 117 ? 1.582 6.969 -3.402 1.00 91.12 117 GLY A CA 1
ATOM 894 C C . GLY A 1 117 ? 0.115 6.538 -3.302 1.00 91.12 117 GLY A C 1
ATOM 895 O O . GLY A 1 117 ? -0.555 6.855 -2.320 1.00 91.12 117 GLY A O 1
ATOM 896 N N . ILE A 1 118 ? -0.380 5.773 -4.279 1.00 90.94 118 ILE A N 1
ATOM 897 C CA . ILE A 1 118 ? -1.754 5.251 -4.275 1.00 90.94 118 ILE A CA 1
ATOM 898 C C . ILE A 1 118 ? -1.957 4.264 -3.119 1.00 90.94 118 ILE A C 1
ATOM 900 O O . ILE A 1 118 ? -2.935 4.386 -2.380 1.00 90.94 118 ILE A O 1
ATOM 904 N N . ILE A 1 119 ? -1.034 3.322 -2.909 1.00 90.56 119 ILE A N 1
ATOM 905 C CA . ILE A 1 119 ? -1.134 2.327 -1.828 1.00 90.56 119 ILE A CA 1
ATOM 906 C C . ILE A 1 119 ? -1.232 3.022 -0.465 1.00 90.56 119 ILE A C 1
ATOM 908 O O . ILE A 1 119 ? -2.089 2.676 0.349 1.00 90.56 119 ILE A O 1
ATOM 912 N N . GLN A 1 120 ? -0.422 4.055 -0.226 1.00 89.19 120 GLN A N 1
ATOM 913 C CA . GLN A 1 120 ? -0.469 4.819 1.025 1.00 89.19 120 GLN A CA 1
ATOM 914 C C . GLN A 1 120 ? -1.817 5.516 1.260 1.00 89.19 120 GLN A C 1
ATOM 916 O O . GLN A 1 120 ? -2.240 5.653 2.408 1.00 89.19 120 GLN A O 1
ATOM 921 N N . GLN A 1 121 ? -2.502 5.948 0.198 1.00 88.38 121 GLN A N 1
ATOM 922 C CA . GLN A 1 121 ? -3.843 6.531 0.305 1.00 88.38 121 GLN A CA 1
ATOM 923 C C . GLN A 1 121 ? -4.901 5.472 0.618 1.00 88.38 121 GLN A C 1
ATOM 925 O O . GLN A 1 121 ? -5.832 5.744 1.372 1.00 88.38 121 GLN A O 1
ATOM 930 N N . TYR A 1 122 ? -4.747 4.265 0.074 1.00 87.62 122 TYR A N 1
ATOM 931 C CA . TYR A 1 122 ? -5.681 3.158 0.284 1.00 87.62 122 TYR A CA 1
ATOM 932 C C . TYR A 1 122 ? -5.575 2.520 1.673 1.00 87.62 122 TYR A C 1
ATOM 934 O O . TYR A 1 122 ? -6.571 2.004 2.180 1.00 87.62 122 TYR A O 1
ATOM 942 N N . LEU A 1 123 ? -4.406 2.578 2.317 1.00 91.44 123 LEU A N 1
ATOM 943 C CA . LEU A 1 123 ? -4.160 2.013 3.649 1.00 91.44 123 LEU A CA 1
ATOM 944 C C . LEU A 1 123 ? -4.711 2.888 4.791 1.00 91.44 123 LEU A C 1
ATOM 946 O O . LEU A 1 123 ? -4.022 3.175 5.770 1.00 91.44 123 LEU A O 1
ATOM 950 N N . GLN A 1 124 ? -5.971 3.308 4.677 1.00 93.81 124 GLN A N 1
ATOM 951 C CA . GLN A 1 124 ? -6.724 3.885 5.791 1.00 93.81 124 GLN A CA 1
ATOM 952 C C . GLN A 1 124 ? -7.284 2.749 6.659 1.00 93.81 124 GLN A C 1
ATOM 954 O O . GLN A 1 124 ? -8.063 1.952 6.133 1.00 93.81 124 GLN A O 1
ATOM 959 N N . PRO A 1 125 ? -6.936 2.657 7.959 1.00 94.31 125 PRO A N 1
ATOM 960 C CA . PRO A 1 125 ? -7.288 1.513 8.804 1.00 94.31 125 PRO A CA 1
ATOM 961 C C . PRO A 1 125 ? -8.779 1.166 8.799 1.00 94.31 125 PRO A C 1
ATOM 963 O O . PRO A 1 125 ? -9.133 0.026 8.519 1.00 94.31 125 PRO A O 1
ATOM 966 N N . ASP A 1 126 ? -9.663 2.144 9.016 1.00 92.81 126 ASP A N 1
ATOM 967 C CA . ASP A 1 126 ? -11.111 1.900 9.053 1.00 92.81 126 ASP A CA 1
ATOM 968 C C . ASP A 1 126 ? -11.664 1.443 7.697 1.00 92.81 126 ASP A C 1
ATOM 970 O O . ASP A 1 126 ? -12.439 0.491 7.619 1.00 92.81 126 ASP A O 1
ATOM 974 N N . ALA A 1 127 ? -11.247 2.092 6.608 1.00 91.62 127 ALA A N 1
ATOM 975 C CA . ALA A 1 127 ? -11.736 1.765 5.272 1.00 91.62 127 ALA A CA 1
ATOM 976 C C . ALA A 1 127 ? -11.198 0.417 4.780 1.00 91.62 127 ALA A C 1
ATOM 978 O O . ALA A 1 127 ? -11.950 -0.366 4.202 1.00 91.62 127 ALA A O 1
ATOM 979 N N . MET A 1 128 ? -9.916 0.135 5.010 1.00 91.25 128 MET A N 1
ATOM 980 C CA . MET A 1 128 ? -9.288 -1.120 4.608 1.00 91.25 128 MET A CA 1
ATOM 981 C C . MET A 1 128 ? -9.860 -2.288 5.413 1.00 91.25 128 MET A C 1
ATOM 983 O O . MET A 1 128 ? -10.342 -3.252 4.827 1.00 91.25 128 MET A O 1
ATOM 987 N N . CYS A 1 129 ? -9.904 -2.180 6.742 1.00 92.56 129 CYS A N 1
ATOM 988 C CA . CYS A 1 129 ? -10.455 -3.238 7.589 1.00 92.56 129 CYS A CA 1
ATOM 989 C C . CYS A 1 129 ? -11.965 -3.423 7.404 1.00 92.56 129 CYS A C 1
ATOM 991 O O . CYS A 1 129 ? -12.453 -4.548 7.503 1.00 92.56 129 CYS A O 1
ATOM 993 N N . GLY A 1 130 ? -12.692 -2.357 7.054 1.00 90.44 130 GLY A N 1
ATOM 994 C CA . GLY A 1 130 ? -14.085 -2.438 6.619 1.00 90.44 130 GLY A CA 1
ATOM 995 C C . GLY A 1 130 ? -14.258 -3.220 5.313 1.00 90.44 130 GLY A C 1
ATOM 996 O O . GLY A 1 130 ? -15.122 -4.086 5.216 1.00 90.44 130 GLY A O 1
ATOM 997 N N . ARG A 1 131 ? -13.403 -2.970 4.312 1.00 87.50 131 ARG A N 1
ATOM 998 C CA . ARG A 1 131 ? -13.408 -3.704 3.030 1.00 87.50 131 ARG A CA 1
ATOM 999 C C . ARG A 1 131 ? -13.011 -5.170 3.183 1.00 87.50 131 ARG A C 1
ATOM 1001 O O . ARG A 1 131 ? -13.521 -6.008 2.450 1.00 87.50 131 ARG A O 1
ATOM 1008 N N . LEU A 1 132 ? -12.121 -5.464 4.126 1.00 86.44 132 LEU A N 1
ATOM 1009 C CA . LEU A 1 132 ? -11.696 -6.822 4.466 1.00 86.44 132 LEU A CA 1
ATOM 1010 C C . LEU A 1 132 ? -12.722 -7.578 5.329 1.00 86.44 132 LEU A C 1
ATOM 1012 O O . LEU A 1 132 ? -12.557 -8.772 5.554 1.00 86.44 132 LEU A O 1
ATOM 1016 N N . GLY A 1 133 ? -13.772 -6.903 5.813 1.00 84.44 133 GLY A N 1
ATOM 1017 C CA . GLY A 1 133 ? -14.826 -7.511 6.627 1.00 84.44 133 GLY A CA 1
ATOM 1018 C C . GLY A 1 133 ? -14.459 -7.731 8.098 1.00 84.44 133 GLY A C 1
ATOM 1019 O O . GLY A 1 133 ? -15.225 -8.364 8.816 1.00 84.44 133 GLY A O 1
ATOM 1020 N N . PHE A 1 134 ? -13.318 -7.207 8.561 1.00 86.75 134 PHE A N 1
ATOM 1021 C CA . PHE A 1 134 ? -12.922 -7.259 9.975 1.00 86.75 134 PHE A CA 1
ATOM 1022 C C . PHE A 1 134 ? -13.559 -6.147 10.806 1.00 86.75 134 PHE A C 1
ATOM 1024 O O . PHE A 1 134 ? -13.682 -6.288 12.014 1.00 86.75 134 PHE A O 1
ATOM 1031 N N . CYS A 1 135 ? -13.960 -5.051 10.164 1.00 89.94 135 CYS A N 1
ATOM 1032 C CA . CYS A 1 135 ? -14.678 -3.945 10.784 1.00 89.94 135 CYS A CA 1
ATOM 1033 C C . CYS A 1 135 ? -15.992 -3.681 10.038 1.00 89.94 135 CYS A C 1
ATOM 1035 O O . CY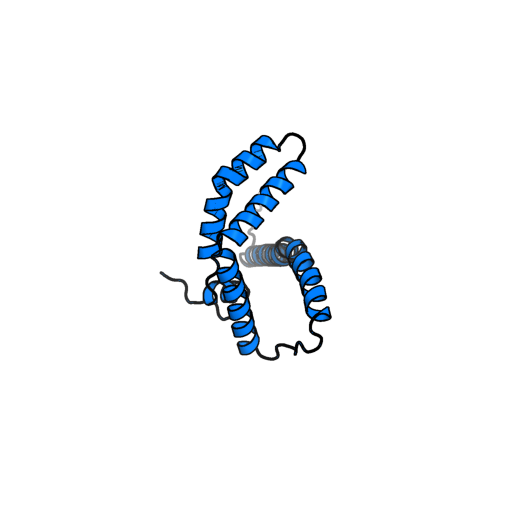S A 1 135 ? -16.119 -4.040 8.864 1.00 89.94 135 CYS A O 1
ATOM 1037 N N . PRO A 1 136 ? -16.957 -2.982 10.657 1.00 89.75 136 PRO A N 1
ATOM 1038 C CA . PRO A 1 136 ? -18.062 -2.384 9.920 1.00 89.75 136 PRO A CA 1
ATOM 1039 C C . PRO A 1 136 ? -17.528 -1.475 8.807 1.00 89.75 136 PRO A C 1
ATOM 1041 O O . PRO A 1 136 ? -16.604 -0.689 9.031 1.00 89.75 136 PRO A O 1
ATOM 1044 N N . LEU A 1 137 ? -18.104 -1.571 7.607 1.00 86.00 137 LEU A N 1
ATOM 1045 C CA . LEU A 1 137 ? -17.717 -0.700 6.501 1.00 86.00 137 LEU A CA 1
ATOM 1046 C C . LEU A 1 137 ? -18.063 0.754 6.872 1.00 86.00 137 LEU A C 1
ATOM 1048 O O . LEU A 1 137 ? -19.227 1.023 7.189 1.00 86.00 137 LEU A O 1
ATOM 1052 N N . PRO A 1 138 ? -17.097 1.695 6.847 1.00 75.94 138 PRO A N 1
ATOM 1053 C CA . PRO A 1 138 ? -17.403 3.089 7.121 1.00 75.94 138 PRO A CA 1
ATOM 1054 C C . PRO A 1 138 ? -18.441 3.606 6.114 1.00 75.94 138 PRO A C 1
ATOM 1056 O O . PRO A 1 138 ? -18.451 3.155 4.962 1.00 75.94 138 PRO A O 1
ATOM 1059 N N . PRO A 1 139 ? -19.320 4.542 6.522 1.00 72.56 139 PRO A N 1
ATOM 1060 C CA . PRO A 1 139 ? -20.293 5.124 5.612 1.00 72.56 139 PRO A CA 1
ATOM 1061 C C . PRO A 1 139 ? -19.571 5.668 4.379 1.00 72.56 139 PRO A C 1
ATOM 1063 O O . PRO A 1 139 ? -18.546 6.341 4.510 1.00 72.56 139 PRO A O 1
ATOM 1066 N N . ALA A 1 140 ? -20.088 5.356 3.187 1.00 59.34 140 ALA A N 1
ATOM 1067 C CA . ALA A 1 140 ? -19.551 5.910 1.953 1.00 59.34 140 ALA A CA 1
ATOM 1068 C C . ALA A 1 140 ? -19.550 7.441 2.071 1.00 59.34 140 ALA A C 1
ATOM 1070 O O . ALA A 1 140 ? -20.591 8.040 2.348 1.00 59.34 140 ALA A O 1
ATOM 1071 N N . LEU A 1 141 ? -18.376 8.059 1.917 1.00 46.28 141 LEU A N 1
ATOM 1072 C CA . LEU A 1 141 ? -18.294 9.508 1.769 1.00 46.28 141 LEU A CA 1
ATOM 1073 C C . LEU A 1 141 ? -19.133 9.903 0.533 1.00 46.28 141 LEU A C 1
ATOM 1075 O O . LEU A 1 141 ? -19.035 9.199 -0.477 1.00 46.28 141 LEU A O 1
ATOM 1079 N N . PRO A 1 142 ? -19.978 10.949 0.623 1.00 45.66 142 PRO A N 1
ATOM 1080 C CA . PRO A 1 142 ? -20.765 11.444 -0.505 1.00 45.66 142 PRO A CA 1
ATOM 1081 C C . PRO A 1 142 ? -19.894 12.008 -1.634 1.00 45.66 142 PRO A C 1
ATOM 1083 O O . PRO A 1 142 ? -18.783 12.511 -1.340 1.00 45.66 142 PRO A O 1
#

pLDDT: mean 77.29, std 18.58, range [35.91, 97.19]